Protein AF-A0A2V6A406-F1 (afdb_monomer_lite)

Structure (mmCIF, N/CA/C/O backbone):
data_AF-A0A2V6A406-F1
#
_entry.id   AF-A0A2V6A406-F1
#
loop_
_atom_site.group_PDB
_atom_site.id
_atom_site.type_symbol
_atom_site.label_atom_id
_atom_site.label_alt_id
_atom_site.label_comp_id
_atom_site.label_asym_id
_atom_site.label_entity_id
_atom_site.label_seq_id
_atom_site.pdbx_PDB_ins_code
_atom_site.Cartn_x
_atom_site.Cartn_y
_atom_site.Cartn_z
_atom_site.occupancy
_atom_site.B_iso_or_equiv
_atom_site.auth_seq_id
_atom_site.auth_comp_id
_atom_site.auth_asym_id
_atom_site.auth_atom_id
_atom_site.pdbx_PDB_model_num
ATOM 1 N N . MET A 1 1 ? 4.360 -9.383 -31.206 1.00 57.75 1 MET A N 1
ATOM 2 C CA . MET A 1 1 ? 4.767 -8.097 -30.592 1.00 57.75 1 MET A CA 1
ATOM 3 C C . MET A 1 1 ? 3.628 -7.079 -30.417 1.00 57.75 1 MET A C 1
ATOM 5 O O . MET A 1 1 ? 3.778 -6.204 -29.584 1.00 57.75 1 MET A O 1
ATOM 9 N N . ILE A 1 2 ? 2.478 -7.191 -31.100 1.00 60.59 2 ILE A N 1
ATOM 10 C CA . ILE A 1 2 ? 1.409 -6.161 -31.062 1.00 60.59 2 ILE A CA 1
ATOM 11 C C . ILE A 1 2 ? 0.614 -6.131 -29.734 1.00 60.59 2 ILE A C 1
ATOM 13 O O . ILE A 1 2 ? 0.208 -5.066 -29.280 1.00 60.59 2 ILE A O 1
ATOM 17 N N . VAL A 1 3 ? 0.444 -7.276 -29.062 1.00 63.69 3 VAL A N 1
ATOM 18 C CA . VAL A 1 3 ? -0.360 -7.386 -27.824 1.00 63.69 3 VAL A CA 1
ATOM 19 C C . VAL A 1 3 ? 0.256 -6.605 -26.651 1.00 63.69 3 VAL A C 1
ATOM 21 O O . VAL A 1 3 ? -0.459 -5.922 -25.923 1.00 63.69 3 VAL A O 1
ATOM 24 N N . GLY A 1 4 ? 1.587 -6.635 -26.507 1.00 61.88 4 GLY A N 1
ATOM 25 C CA . GLY A 1 4 ? 2.296 -5.937 -25.427 1.00 61.88 4 GLY A CA 1
ATOM 26 C C . GLY A 1 4 ? 2.210 -4.413 -25.530 1.00 61.88 4 GLY A C 1
ATOM 27 O O . GLY A 1 4 ? 1.999 -3.748 -24.523 1.00 61.88 4 GLY A O 1
ATOM 28 N N . SER A 1 5 ? 2.292 -3.853 -26.740 1.00 65.25 5 SER A N 1
ATOM 29 C CA . SER A 1 5 ? 2.190 -2.403 -26.956 1.00 65.25 5 SER A CA 1
ATOM 30 C C . SER A 1 5 ? 0.784 -1.861 -26.683 1.00 65.25 5 SER A C 1
ATOM 32 O O . SER A 1 5 ? 0.652 -0.762 -26.153 1.00 65.25 5 SER A O 1
ATOM 34 N N . ILE A 1 6 ? -0.262 -2.637 -26.991 1.00 69.69 6 ILE A N 1
ATOM 35 C CA . ILE A 1 6 ? -1.656 -2.248 -26.724 1.00 69.69 6 ILE A CA 1
ATOM 36 C C . ILE A 1 6 ? -1.952 -2.293 -25.217 1.00 69.69 6 ILE A C 1
ATOM 38 O O . ILE A 1 6 ? -2.501 -1.335 -24.678 1.00 69.69 6 ILE A O 1
ATOM 42 N N . LEU A 1 7 ? -1.537 -3.358 -24.520 1.00 71.00 7 LEU A N 1
ATOM 43 C CA . LEU A 1 7 ? -1.662 -3.463 -23.058 1.00 71.00 7 LEU A CA 1
ATOM 44 C C . LEU A 1 7 ? -0.854 -2.385 -22.328 1.00 71.00 7 LEU A C 1
ATOM 46 O O . LEU A 1 7 ? -1.346 -1.791 -21.371 1.00 71.00 7 LEU A O 1
ATOM 50 N N . PHE A 1 8 ? 0.360 -2.093 -22.798 1.00 73.31 8 PHE A N 1
ATOM 51 C CA . PHE A 1 8 ? 1.195 -1.040 -22.225 1.00 73.31 8 PHE A CA 1
ATOM 52 C C . PHE A 1 8 ? 0.578 0.352 -22.423 1.00 73.31 8 PHE A C 1
ATOM 54 O O . PHE A 1 8 ? 0.517 1.134 -21.476 1.00 73.31 8 PHE A O 1
ATOM 61 N N . GLY A 1 9 ? 0.052 0.644 -23.619 1.00 77.75 9 GLY A N 1
ATOM 62 C CA . GLY A 1 9 ? -0.680 1.885 -23.884 1.00 77.75 9 GLY A CA 1
ATOM 63 C C . GLY A 1 9 ? -1.936 2.024 -23.018 1.00 77.75 9 GLY A C 1
ATOM 64 O O . GLY A 1 9 ? -2.181 3.091 -22.459 1.00 77.75 9 GLY A O 1
ATOM 65 N N . TYR A 1 10 ? -2.688 0.935 -22.832 1.00 80.19 10 TYR A N 1
ATOM 66 C CA . TYR A 1 10 ? -3.859 0.908 -21.952 1.00 80.19 10 TYR A CA 1
ATOM 67 C C . TYR A 1 10 ? -3.490 1.201 -20.493 1.00 80.19 10 TYR A C 1
ATOM 69 O O . TYR A 1 10 ? -4.096 2.064 -19.862 1.00 80.19 10 TYR A O 1
ATOM 77 N N . ALA A 1 11 ? -2.449 0.549 -19.972 1.00 81.56 11 ALA A N 1
ATOM 78 C CA . ALA A 1 11 ? -1.977 0.768 -18.608 1.00 81.56 11 ALA A CA 1
ATOM 79 C C . ALA A 1 11 ? -1.472 2.207 -18.386 1.00 81.56 11 ALA A C 1
ATOM 81 O O . ALA A 1 11 ? -1.720 2.793 -17.331 1.00 81.56 11 ALA A O 1
ATOM 82 N N . GLN A 1 12 ? -0.797 2.803 -19.379 1.00 84.44 12 GLN A N 1
ATOM 83 C CA . GLN A 1 12 ? -0.415 4.217 -19.317 1.00 84.44 12 GLN A CA 1
ATOM 84 C C . GLN A 1 12 ? -1.637 5.137 -19.308 1.00 84.44 12 GLN A C 1
ATOM 86 O O . GLN A 1 12 ? -1.662 6.090 -18.530 1.00 84.44 12 GLN A O 1
ATOM 91 N N . GLY A 1 13 ? -2.659 4.830 -20.111 1.00 85.81 13 GLY A N 1
ATOM 92 C CA . GLY A 1 13 ? -3.937 5.541 -20.091 1.00 85.81 13 GLY A CA 1
ATOM 93 C C . GLY A 1 13 ? -4.5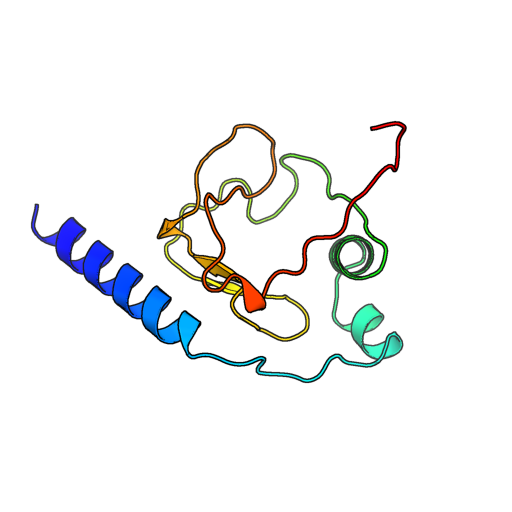98 5.500 -18.711 1.00 85.81 13 GLY A C 1
ATOM 94 O O . GLY A 1 13 ? -4.940 6.548 -18.170 1.00 85.81 13 GLY A O 1
ATOM 95 N N . GLN A 1 14 ? -4.677 4.317 -18.089 1.00 85.50 14 GLN A N 1
ATOM 96 C CA . GLN A 1 14 ? -5.226 4.165 -16.735 1.00 85.50 14 GLN A CA 1
ATOM 97 C C . GLN A 1 14 ? -4.444 4.967 -15.691 1.00 85.50 14 GLN A C 1
ATOM 99 O O . GLN A 1 14 ? -5.038 5.581 -14.808 1.00 85.50 14 GLN A O 1
ATOM 104 N N . LYS A 1 15 ? -3.109 4.997 -15.791 1.00 86.44 15 LYS A N 1
ATOM 105 C CA . LYS A 1 15 ? -2.273 5.797 -14.890 1.00 86.44 15 LYS A CA 1
ATOM 106 C C . LYS A 1 15 ? -2.538 7.300 -15.045 1.00 86.44 15 LYS A C 1
ATOM 108 O O . LYS A 1 15 ? -2.656 7.990 -14.038 1.00 86.44 15 LYS A O 1
ATOM 113 N N . GLN A 1 16 ? -2.656 7.799 -16.277 1.00 87.94 16 GLN A N 1
ATOM 114 C CA . GLN A 1 16 ? -2.961 9.213 -16.544 1.00 87.94 16 GLN A CA 1
ATOM 115 C C . GLN A 1 16 ? -4.363 9.610 -16.068 1.00 87.94 16 GLN A C 1
ATOM 117 O O . GLN A 1 16 ? -4.578 10.735 -15.620 1.00 87.94 16 GLN A O 1
ATOM 122 N N . GLU A 1 17 ? -5.331 8.702 -16.174 1.00 88.50 17 GLU A N 1
ATOM 123 C CA . GLU A 1 17 ? -6.682 8.923 -15.661 1.00 88.50 17 GLU A CA 1
ATOM 124 C C . GLU A 1 17 ? -6.693 8.957 -14.127 1.00 88.50 17 GLU A C 1
ATOM 126 O O . GLU A 1 17 ? -7.260 9.875 -13.534 1.00 88.50 17 GLU A O 1
ATOM 131 N N . ALA A 1 18 ? -5.972 8.032 -13.488 1.00 87.69 18 ALA A N 1
ATOM 132 C CA . ALA A 1 18 ? -5.800 7.995 -12.039 1.00 87.69 18 ALA A CA 1
ATOM 133 C C . ALA A 1 18 ? -5.107 9.253 -11.485 1.00 87.69 18 ALA A C 1
ATOM 135 O O . ALA A 1 18 ? -5.425 9.691 -10.384 1.00 87.69 18 ALA A O 1
ATOM 136 N N . GLU A 1 19 ? -4.210 9.880 -12.250 1.00 87.94 19 GLU A N 1
ATOM 137 C CA . GLU A 1 19 ? -3.537 11.129 -11.860 1.00 87.94 19 GLU A CA 1
ATOM 138 C C . GLU A 1 19 ? -4.502 12.324 -11.731 1.00 87.94 19 GLU A C 1
ATOM 140 O O . GLU A 1 19 ? -4.251 13.260 -10.967 1.00 87.94 19 GLU A O 1
ATOM 145 N N . LYS A 1 20 ? -5.631 12.283 -12.450 1.00 86.44 20 LYS A N 1
ATOM 146 C CA . LYS A 1 20 ? -6.694 13.301 -12.391 1.00 86.44 20 LYS A CA 1
ATOM 147 C C . LYS A 1 20 ? -7.753 12.997 -11.334 1.00 86.44 20 LYS A C 1
ATOM 149 O O . LYS A 1 20 ? -8.649 13.813 -11.119 1.00 86.44 20 LYS A O 1
ATOM 154 N N . MET A 1 21 ? -7.688 11.824 -10.713 1.00 84.31 21 MET A N 1
ATOM 155 C CA . MET A 1 21 ? -8.682 11.376 -9.753 1.00 84.31 21 MET A CA 1
ATOM 156 C C . MET A 1 21 ? -8.411 11.995 -8.381 1.00 84.31 21 MET A C 1
ATOM 158 O O . MET A 1 21 ? -7.272 12.073 -7.926 1.00 84.31 21 MET A O 1
ATOM 162 N N . ASN A 1 22 ? -9.481 12.421 -7.720 1.00 80.38 22 ASN A N 1
ATOM 163 C CA . ASN A 1 22 ? -9.450 12.908 -6.345 1.00 80.38 22 ASN A CA 1
ATOM 164 C C . ASN A 1 22 ? -9.953 11.810 -5.392 1.00 80.38 22 ASN A C 1
ATOM 166 O O . ASN A 1 22 ? -10.613 10.871 -5.855 1.00 80.38 22 ASN A O 1
ATOM 170 N N . PRO A 1 23 ? -9.701 11.934 -4.074 1.00 81.06 23 PRO A N 1
ATOM 171 C CA . PRO A 1 23 ? -10.310 11.072 -3.068 1.00 81.06 23 PRO A CA 1
ATOM 172 C C . PRO A 1 23 ? -11.813 10.925 -3.307 1.00 81.06 23 PRO A C 1
ATOM 174 O O . PRO A 1 23 ? -12.545 11.911 -3.404 1.00 81.06 23 PRO A O 1
ATOM 177 N N . THR A 1 24 ? -12.276 9.683 -3.421 1.00 81.00 24 THR A N 1
ATOM 178 C CA . THR A 1 24 ? -13.689 9.400 -3.722 1.00 81.00 24 THR A CA 1
ATOM 179 C C . THR A 1 24 ? -14.573 9.443 -2.484 1.00 81.00 24 THR A C 1
ATOM 1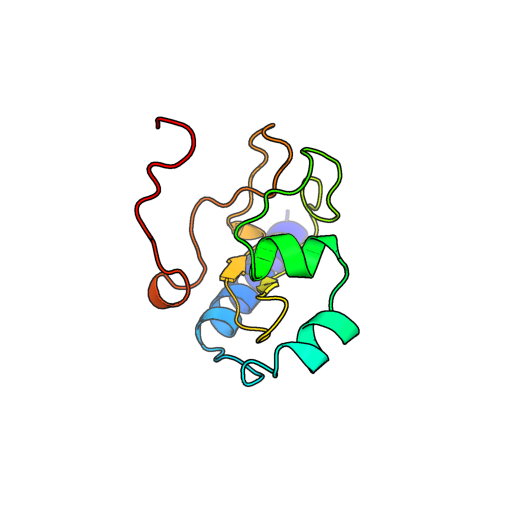81 O O . THR A 1 24 ? -15.795 9.531 -2.601 1.00 81.00 24 THR A O 1
ATOM 184 N N . LYS A 1 25 ? -13.963 9.355 -1.296 1.00 85.44 25 LYS A N 1
ATOM 185 C CA . LYS A 1 25 ? -14.654 9.257 -0.011 1.00 85.44 25 LYS A CA 1
ATOM 186 C C . LYS A 1 25 ? -13.961 10.125 1.044 1.00 85.44 25 LYS A C 1
ATOM 188 O O . LYS A 1 25 ? -12.728 10.162 1.071 1.00 85.44 25 LYS A O 1
ATOM 193 N N . PRO A 1 26 ? -14.726 10.796 1.926 1.00 89.62 26 PRO A N 1
ATOM 194 C CA . PRO A 1 26 ? -14.158 11.404 3.122 1.00 89.62 26 PRO A CA 1
ATOM 195 C C . PRO A 1 26 ? -13.622 10.318 4.062 1.00 89.62 26 PRO A C 1
ATOM 197 O O . PRO A 1 26 ? -14.093 9.181 4.032 1.00 89.62 26 PRO A O 1
ATOM 200 N N . VAL A 1 27 ? -12.660 10.678 4.914 1.00 90.19 27 VAL A N 1
ATOM 201 C CA . VAL A 1 27 ? -12.158 9.777 5.961 1.00 90.19 27 VAL A CA 1
ATOM 202 C C . VAL A 1 27 ? -13.295 9.501 6.960 1.00 90.19 27 VAL A C 1
ATOM 204 O O . VAL A 1 27 ? -13.791 10.458 7.562 1.00 90.19 27 VAL A O 1
ATOM 207 N N . PRO A 1 28 ? -13.732 8.237 7.132 1.00 92.06 28 PRO A N 1
ATOM 208 C CA . PRO A 1 28 ? -14.786 7.873 8.077 1.00 92.06 28 PRO A CA 1
ATOM 209 C C . PRO A 1 28 ? -14.361 8.049 9.540 1.00 92.06 28 PRO A C 1
ATOM 211 O O . PRO A 1 28 ? -13.187 8.263 9.850 1.00 92.06 28 PRO A O 1
ATOM 214 N N . SER A 1 29 ? -15.318 7.909 10.455 1.00 94.38 29 SER A N 1
ATOM 215 C CA . SER A 1 29 ? -15.040 7.870 11.894 1.00 94.38 29 SER A CA 1
ATOM 216 C C . SER A 1 29 ? -14.252 6.615 12.297 1.00 94.38 29 SER A C 1
ATOM 218 O O . SER A 1 29 ? -14.292 5.590 11.616 1.00 94.38 29 SER A O 1
ATOM 220 N N . GLU A 1 30 ? -13.577 6.645 13.452 1.00 93.00 30 GLU A N 1
ATOM 221 C CA . GLU A 1 30 ? -12.808 5.476 13.916 1.00 93.00 30 GLU A CA 1
ATOM 222 C C . GLU A 1 30 ? -13.676 4.238 14.153 1.00 93.00 30 GLU A C 1
ATOM 224 O O . GLU A 1 30 ? -13.237 3.118 13.898 1.00 93.00 30 GLU A O 1
ATOM 229 N N . ALA A 1 31 ? -14.921 4.427 14.596 1.00 93.88 31 ALA A N 1
ATOM 230 C CA . ALA A 1 31 ? -15.862 3.326 14.776 1.00 93.88 31 ALA A CA 1
ATOM 231 C C . ALA A 1 31 ? -16.190 2.643 13.437 1.00 93.88 31 ALA A C 1
ATOM 233 O O . ALA A 1 31 ? -16.226 1.417 13.363 1.00 93.88 31 ALA A O 1
ATOM 234 N N . GLU A 1 32 ? -16.372 3.422 12.369 1.00 93.19 32 GLU A N 1
ATOM 235 C CA . GLU A 1 32 ? -16.612 2.892 11.024 1.00 93.19 32 GLU A CA 1
ATOM 236 C C . GLU A 1 32 ? -15.358 2.224 10.453 1.00 93.19 32 GLU A C 1
ATOM 238 O O . GLU A 1 32 ? -15.452 1.171 9.827 1.00 93.19 32 GLU A O 1
ATOM 243 N N . LEU A 1 33 ? -14.173 2.790 10.693 1.00 94.31 33 LEU A N 1
ATOM 244 C CA . LEU A 1 33 ? -12.909 2.194 10.255 1.00 94.31 33 LEU A CA 1
ATOM 245 C C . LEU A 1 33 ? -12.661 0.834 10.915 1.00 94.31 33 LEU A C 1
ATOM 247 O O . LEU A 1 33 ? -12.273 -0.106 10.228 1.00 94.31 33 LEU A O 1
ATOM 251 N N . GLN A 1 34 ? -12.936 0.694 12.214 1.00 92.62 34 GLN A N 1
ATOM 252 C CA . GLN A 1 34 ? -12.807 -0.585 12.923 1.00 92.62 34 GLN A CA 1
ATOM 253 C C . GLN A 1 34 ? -13.807 -1.648 12.449 1.00 92.62 34 GLN A C 1
ATOM 255 O O . GLN A 1 34 ? -13.536 -2.839 12.590 1.00 92.62 34 GLN A O 1
ATOM 260 N N . GLN A 1 35 ? -14.956 -1.234 11.908 1.00 93.44 35 GLN A N 1
ATOM 261 C CA . GLN A 1 35 ? -15.958 -2.145 11.350 1.00 93.44 35 GLN A CA 1
ATOM 262 C C . GLN A 1 35 ? -15.648 -2.544 9.902 1.00 93.44 35 GLN A C 1
ATOM 264 O O . GLN A 1 35 ? -15.883 -3.690 9.524 1.00 93.44 35 GLN A O 1
ATOM 269 N N . ASN A 1 36 ? -15.132 -1.611 9.097 1.00 91.75 36 ASN A N 1
ATOM 270 C CA . ASN A 1 36 ? -14.920 -1.807 7.661 1.00 91.75 36 ASN A CA 1
ATOM 271 C C . ASN A 1 36 ? -13.552 -2.410 7.317 1.00 91.75 36 ASN A C 1
ATOM 273 O O . ASN A 1 36 ? -13.419 -3.058 6.279 1.00 91.75 36 ASN A O 1
ATOM 277 N N . LEU A 1 37 ? -12.532 -2.179 8.147 1.00 93.75 37 LEU A N 1
ATOM 278 C CA . LEU A 1 37 ? -11.177 -2.672 7.918 1.00 93.75 37 LEU A CA 1
ATOM 279 C C . LEU A 1 37 ? -10.920 -3.963 8.689 1.00 93.75 37 LEU A C 1
ATOM 281 O O . LEU A 1 37 ? -11.410 -4.167 9.802 1.00 93.75 37 LEU A O 1
ATOM 285 N N . THR A 1 38 ? -10.071 -4.826 8.131 1.00 93.69 38 THR A N 1
ATOM 286 C CA . THR A 1 38 ? -9.505 -5.921 8.921 1.00 93.69 38 THR A CA 1
ATOM 287 C C . THR A 1 38 ? -8.610 -5.361 10.028 1.00 93.69 38 THR A C 1
ATOM 289 O O . THR A 1 38 ? -8.117 -4.233 9.953 1.00 93.69 38 THR A O 1
ATOM 292 N N . LYS A 1 39 ? -8.352 -6.168 11.065 1.00 92.88 39 LYS A N 1
ATOM 293 C CA . LYS A 1 39 ? -7.475 -5.767 12.178 1.00 92.88 39 LYS A CA 1
ATOM 294 C C . LYS A 1 39 ? -6.099 -5.301 11.693 1.00 92.88 39 LYS A C 1
ATOM 296 O O . LYS A 1 39 ? -5.603 -4.291 12.184 1.00 92.88 39 LYS A O 1
ATOM 301 N N . ASP A 1 40 ? -5.521 -6.002 10.719 1.00 91.38 40 ASP A N 1
ATOM 302 C CA . ASP A 1 40 ? -4.210 -5.656 10.165 1.00 91.38 40 ASP A CA 1
ATOM 303 C C . ASP A 1 40 ? -4.271 -4.371 9.341 1.00 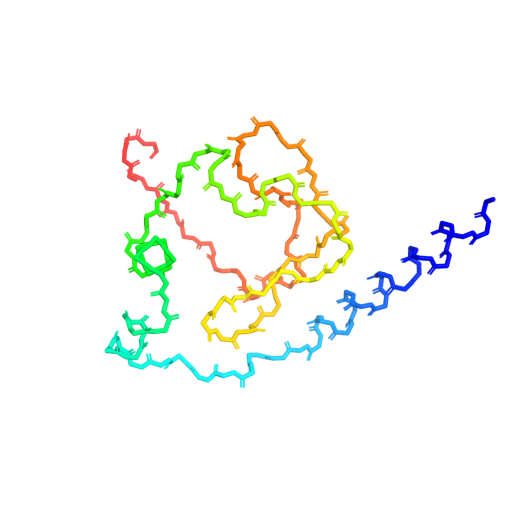91.38 40 ASP A C 1
ATOM 305 O O . ASP A 1 40 ? -3.469 -3.471 9.570 1.00 91.38 40 ASP A O 1
ATOM 309 N N . GLN A 1 41 ? -5.280 -4.213 8.479 1.00 93.12 41 GLN A N 1
ATOM 310 C CA . GLN A 1 41 ? -5.477 -2.983 7.703 1.00 93.12 41 GLN A CA 1
ATOM 311 C C . GLN A 1 41 ? -5.646 -1.761 8.610 1.00 93.12 41 GLN A C 1
ATOM 313 O O . GLN A 1 41 ? -5.029 -0.724 8.369 1.00 93.12 41 GLN A O 1
ATOM 318 N N . TYR A 1 42 ? -6.443 -1.879 9.676 1.00 94.25 42 TYR A N 1
ATOM 319 C CA . TYR A 1 42 ? -6.612 -0.810 10.658 1.00 94.25 42 TYR A CA 1
ATOM 320 C C . TYR A 1 42 ? -5.296 -0.503 11.382 1.00 94.25 42 TYR A C 1
ATOM 322 O O . TYR A 1 42 ? -4.903 0.656 11.501 1.00 94.25 42 TYR A O 1
ATOM 330 N N . LYS A 1 43 ? -4.571 -1.532 11.835 1.00 94.06 43 LYS A N 1
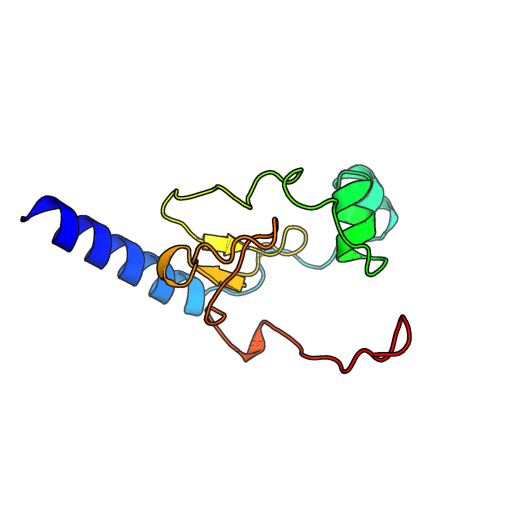ATOM 331 C CA . LYS A 1 43 ? -3.280 -1.365 12.514 1.00 94.06 43 LYS A CA 1
ATOM 332 C C . LYS A 1 43 ? -2.250 -0.676 11.611 1.00 94.06 43 LYS A C 1
ATOM 334 O O . LYS A 1 43 ? -1.563 0.239 12.055 1.00 94.06 43 LYS A O 1
ATOM 339 N N . VAL A 1 44 ? -2.165 -1.068 10.345 1.00 93.50 44 VAL A N 1
ATOM 340 C CA . VAL A 1 44 ? -1.233 -0.484 9.370 1.00 93.50 44 VAL A CA 1
ATOM 341 C C . VAL A 1 44 ? -1.586 0.971 9.072 1.00 93.50 44 VAL A C 1
ATOM 343 O O . VAL A 1 44 ? -0.739 1.850 9.196 1.00 93.50 44 VAL A O 1
ATOM 346 N N . THR A 1 45 ? -2.852 1.247 8.753 1.00 92.69 45 THR A N 1
ATOM 347 C CA . THR A 1 45 ? -3.296 2.580 8.305 1.00 92.69 45 THR A CA 1
ATOM 348 C C . THR A 1 45 ? -3.477 3.594 9.435 1.00 92.69 45 THR A C 1
ATOM 350 O O . THR A 1 45 ? -3.293 4.789 9.212 1.00 92.69 45 THR A O 1
ATOM 353 N N . ARG A 1 46 ? -3.844 3.159 10.649 1.00 93.56 46 ARG A N 1
ATOM 354 C CA . ARG A 1 46 ? -4.147 4.058 11.782 1.00 93.56 46 ARG A CA 1
ATOM 355 C C . ARG A 1 46 ? -3.104 4.037 12.892 1.00 93.56 46 ARG A C 1
ATOM 357 O O . ARG A 1 46 ? -3.016 5.004 13.640 1.00 93.56 46 ARG A O 1
ATOM 364 N N . GLN A 1 47 ? -2.327 2.961 13.025 1.00 93.19 47 GLN A N 1
ATOM 365 C CA . GLN A 1 47 ? -1.400 2.769 14.151 1.00 93.19 47 GLN A CA 1
ATOM 366 C C . GLN A 1 47 ? 0.068 2.658 13.720 1.00 93.19 47 GLN A C 1
ATOM 368 O O . GLN A 1 47 ? 0.895 2.218 14.516 1.00 93.19 47 GLN A O 1
ATOM 373 N N . CYS A 1 48 ? 0.393 3.037 12.478 1.00 90.12 48 CYS A N 1
ATOM 374 C CA . CYS A 1 48 ? 1.732 2.887 11.896 1.00 90.12 48 CYS A CA 1
ATOM 375 C C . CYS A 1 48 ? 2.278 1.454 12.032 1.00 90.12 48 CYS A C 1
ATOM 377 O O . CYS A 1 48 ? 3.468 1.247 12.258 1.00 90.12 48 CYS A O 1
ATOM 379 N N . GLY A 1 49 ? 1.395 0.455 11.965 1.00 90.00 49 GLY A N 1
ATOM 380 C CA . GLY A 1 49 ? 1.792 -0.944 12.005 1.00 90.00 49 GLY A CA 1
ATOM 381 C C . GLY A 1 49 ? 2.460 -1.392 10.710 1.00 90.00 49 GLY A C 1
ATOM 382 O O . GLY A 1 49 ? 2.168 -0.879 9.634 1.00 90.00 49 GLY A O 1
ATOM 383 N N . THR A 1 50 ? 3.290 -2.425 10.817 1.00 91.12 50 THR A N 1
ATOM 384 C CA . THR A 1 50 ? 3.918 -3.086 9.668 1.00 91.12 50 THR A CA 1
ATOM 385 C C . THR A 1 50 ? 3.366 -4.503 9.544 1.00 91.12 50 THR A C 1
ATOM 387 O O . THR A 1 50 ? 3.385 -5.261 10.517 1.00 91.12 50 THR A O 1
ATOM 390 N N . GLU A 1 51 ? 2.852 -4.861 8.365 1.00 90.50 51 GLU A N 1
ATOM 391 C CA . GLU A 1 51 ? 2.397 -6.229 8.068 1.00 90.50 51 GLU A CA 1
ATOM 392 C C . GLU A 1 51 ? 3.576 -7.204 8.047 1.00 90.50 51 GLU A C 1
ATOM 394 O O . GLU A 1 51 ? 4.707 -6.810 7.776 1.00 90.50 51 GLU A O 1
ATOM 399 N N . THR A 1 52 ? 3.325 -8.490 8.281 1.00 91.19 52 THR A N 1
ATOM 400 C CA . THR A 1 52 ? 4.364 -9.518 8.157 1.00 91.19 52 THR A CA 1
ATOM 401 C C . THR A 1 52 ? 4.828 -9.639 6.693 1.00 91.19 52 THR A C 1
ATOM 403 O O . THR A 1 52 ? 3.985 -9.726 5.791 1.00 91.19 52 THR A O 1
ATOM 406 N N . PRO A 1 53 ? 6.149 -9.679 6.423 1.00 91.75 53 PRO A N 1
ATOM 407 C CA . PRO A 1 53 ? 6.661 -9.820 5.060 1.00 91.75 53 PRO A CA 1
ATOM 408 C C . PRO A 1 53 ? 6.157 -11.115 4.419 1.00 91.75 53 PRO A C 1
ATOM 410 O O . PRO A 1 53 ? 6.032 -12.133 5.100 1.00 91.75 53 PRO A O 1
ATOM 413 N N . PHE A 1 54 ? 5.870 -11.086 3.114 1.00 90.94 54 PHE A N 1
ATOM 414 C CA . PHE A 1 54 ? 5.358 -12.220 2.318 1.00 90.94 54 PHE A CA 1
ATOM 415 C C . PHE A 1 54 ? 3.974 -12.755 2.732 1.00 90.94 54 PHE A C 1
ATOM 417 O O . PHE A 1 54 ? 3.488 -13.726 2.158 1.00 90.94 54 PHE A O 1
ATOM 424 N N . HIS A 1 55 ? 3.305 -12.111 3.693 1.00 90.19 55 HIS A N 1
ATOM 425 C CA . HIS A 1 55 ? 1.992 -12.517 4.207 1.00 90.19 55 HIS A CA 1
ATOM 426 C C . HIS A 1 55 ? 0.922 -11.447 3.954 1.00 90.19 55 HIS A C 1
ATOM 428 O O . HIS A 1 55 ? -0.017 -11.293 4.729 1.00 90.19 55 HIS A O 1
ATOM 434 N N . ASN A 1 56 ? 1.060 -10.702 2.858 1.00 87.44 56 ASN A N 1
ATOM 435 C CA . ASN A 1 56 ? 0.071 -9.725 2.406 1.00 87.44 56 ASN A CA 1
ATOM 436 C C . ASN A 1 56 ? -0.484 -10.096 1.022 1.00 87.44 56 ASN A C 1
ATOM 438 O O . ASN A 1 56 ? 0.065 -10.935 0.313 1.00 87.44 56 ASN A O 1
ATOM 442 N N . ALA A 1 57 ? -1.599 -9.492 0.621 1.00 86.50 57 ALA A N 1
ATOM 443 C CA . ALA A 1 57 ? -2.267 -9.858 -0.631 1.00 86.50 57 ALA A CA 1
ATOM 444 C C . ALA A 1 57 ? -1.536 -9.363 -1.894 1.00 86.50 57 ALA A C 1
ATOM 446 O O . ALA A 1 57 ? -1.858 -9.797 -3.001 1.00 86.50 57 ALA A O 1
ATOM 447 N N . TYR A 1 58 ? -0.592 -8.426 -1.752 1.00 89.31 58 TYR A N 1
ATOM 448 C CA . TYR A 1 58 ? -0.122 -7.606 -2.868 1.00 89.31 58 TYR A CA 1
ATOM 449 C C . TYR A 1 58 ? 1.383 -7.664 -3.139 1.00 89.31 58 TYR A C 1
ATOM 451 O O . TYR A 1 58 ? 1.816 -7.099 -4.149 1.00 89.31 58 TYR A O 1
ATOM 459 N N . TRP A 1 59 ? 2.175 -8.347 -2.307 1.00 87.88 5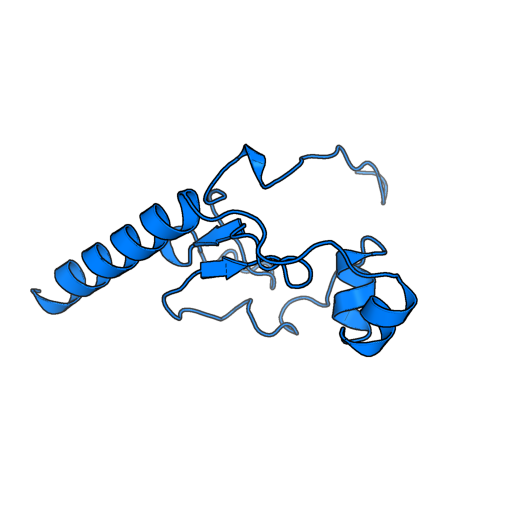9 TRP A N 1
ATOM 460 C CA . TRP A 1 59 ? 3.624 -8.455 -2.498 1.00 87.88 59 TRP A CA 1
ATOM 461 C C . TRP A 1 59 ? 3.951 -9.110 -3.848 1.00 87.88 59 TRP A C 1
ATOM 463 O O . TRP A 1 59 ? 4.632 -8.491 -4.667 1.00 87.88 59 TRP A O 1
ATOM 473 N N . ASP A 1 60 ? 3.339 -10.261 -4.152 1.00 89.69 60 ASP A N 1
ATOM 474 C CA . ASP A 1 60 ? 3.512 -10.995 -5.420 1.00 89.69 60 ASP A CA 1
ATOM 475 C C . ASP A 1 60 ? 2.424 -10.687 -6.466 1.00 89.69 60 ASP A C 1
ATOM 477 O O . ASP A 1 60 ? 2.141 -11.466 -7.376 1.00 89.69 60 ASP A O 1
ATOM 481 N N . ASN A 1 61 ? 1.738 -9.547 -6.344 1.00 90.62 61 ASN A N 1
ATOM 482 C CA . ASN A 1 61 ? 0.746 -9.174 -7.347 1.00 90.62 61 ASN A CA 1
ATOM 483 C C . ASN A 1 61 ? 1.427 -8.567 -8.584 1.00 90.62 61 ASN A C 1
ATOM 485 O O . ASN A 1 61 ? 2.076 -7.525 -8.484 1.00 90.62 61 ASN A O 1
ATOM 489 N N . HIS A 1 62 ? 1.214 -9.184 -9.749 1.00 89.62 62 HIS A N 1
ATOM 490 C CA . HIS A 1 62 ? 1.701 -8.714 -11.060 1.00 89.62 62 HIS A CA 1
ATOM 491 C C . HIS A 1 62 ? 0.572 -8.254 -11.992 1.00 89.62 62 HIS A C 1
ATOM 493 O O . HIS A 1 62 ? 0.798 -7.970 -13.168 1.00 89.62 62 HIS A O 1
ATOM 499 N N . LYS A 1 63 ? -0.668 -8.196 -11.493 1.00 91.69 63 LYS A N 1
ATOM 500 C CA . LYS A 1 63 ? -1.814 -7.741 -12.286 1.00 91.69 63 LYS A CA 1
ATOM 501 C C . LYS A 1 63 ? -1.686 -6.253 -12.604 1.00 91.69 63 LYS A C 1
ATOM 503 O O . LYS A 1 63 ? -1.363 -5.450 -11.729 1.00 91.69 63 LYS A O 1
ATOM 508 N N . THR A 1 64 ? -1.998 -5.889 -13.845 1.00 92.06 64 THR A N 1
ATOM 509 C CA . THR A 1 64 ? -2.077 -4.489 -14.270 1.00 92.06 64 THR A CA 1
ATOM 510 C C . THR A 1 64 ? -3.214 -3.772 -13.542 1.00 92.06 64 THR A C 1
ATOM 512 O O . THR A 1 64 ? -4.337 -4.274 -13.515 1.00 92.06 64 THR A O 1
ATOM 515 N N . GLY A 1 65 ? -2.933 -2.604 -12.963 1.00 93.12 65 GLY A N 1
ATOM 516 C CA . GLY A 1 65 ? -3.936 -1.802 -12.272 1.00 93.12 65 GLY A CA 1
ATOM 517 C C . GLY A 1 65 ? -3.365 -0.657 -11.437 1.00 93.12 65 GLY A C 1
ATOM 518 O O . GLY A 1 65 ? -2.188 -0.296 -11.536 1.00 93.12 65 GLY A O 1
ATOM 519 N N . ILE A 1 66 ? -4.238 -0.088 -10.606 1.00 94.69 66 ILE A N 1
ATOM 520 C CA . ILE A 1 66 ? -3.959 1.045 -9.723 1.00 94.69 66 ILE A CA 1
ATOM 521 C C . ILE A 1 66 ? -4.121 0.601 -8.270 1.00 94.69 66 ILE A C 1
ATOM 523 O O . ILE A 1 66 ? -5.105 -0.044 -7.911 1.00 94.69 66 ILE A O 1
ATOM 527 N N . TYR A 1 67 ? -3.148 0.966 -7.444 1.00 94.19 67 TYR A N 1
ATOM 528 C CA . TYR A 1 67 ? -3.168 0.796 -6.000 1.00 94.19 67 TYR A CA 1
ATOM 529 C C . TYR A 1 67 ? -3.717 2.072 -5.375 1.00 94.19 67 TYR A C 1
ATOM 531 O O . TYR A 1 67 ? -3.162 3.158 -5.569 1.00 94.19 67 TYR A O 1
ATOM 539 N N . VAL A 1 68 ? -4.817 1.925 -4.647 1.00 94.06 68 VAL A N 1
ATOM 540 C CA . VAL A 1 68 ? -5.551 3.028 -4.027 1.00 94.06 68 VAL A CA 1
ATOM 541 C C . VAL A 1 68 ? -5.460 2.951 -2.509 1.00 94.06 68 VAL A C 1
ATOM 543 O O . VAL A 1 68 ? -5.272 1.872 -1.945 1.00 94.06 68 VAL A O 1
ATOM 546 N N . ASP A 1 69 ? -5.630 4.093 -1.855 1.00 93.62 69 ASP A N 1
ATOM 547 C CA . ASP A 1 69 ? -5.860 4.167 -0.420 1.00 93.62 69 ASP A CA 1
ATOM 548 C C . ASP A 1 69 ? -7.132 3.378 -0.057 1.00 93.62 69 ASP A C 1
ATOM 550 O O . ASP A 1 69 ? -8.197 3.572 -0.648 1.00 93.62 69 ASP A O 1
ATOM 554 N N . ILE A 1 70 ? -7.028 2.463 0.909 1.00 93.19 70 ILE A N 1
ATOM 555 C CA . ILE A 1 70 ? -8.142 1.588 1.302 1.00 93.19 70 ILE A CA 1
ATOM 556 C C . ILE A 1 70 ? -9.292 2.343 1.994 1.00 93.19 70 ILE A C 1
ATOM 558 O O . ILE A 1 70 ? -10.430 1.874 1.985 1.00 93.19 70 ILE A O 1
ATOM 562 N N . ILE A 1 71 ? -9.013 3.509 2.575 1.00 93.06 71 ILE A N 1
ATOM 563 C CA . ILE A 1 71 ? -9.967 4.362 3.284 1.00 93.06 71 ILE A CA 1
ATOM 564 C C . ILE A 1 71 ? -10.664 5.307 2.300 1.00 93.06 71 ILE A C 1
ATOM 566 O O . ILE A 1 71 ? -11.894 5.328 2.221 1.00 93.06 71 ILE A O 1
ATOM 570 N N . THR A 1 72 ? -9.895 6.092 1.545 1.00 91.56 72 THR A N 1
ATOM 571 C CA . THR A 1 72 ? -10.435 7.191 0.718 1.00 91.56 72 THR A CA 1
ATOM 572 C C . THR A 1 72 ? -10.644 6.811 -0.750 1.00 91.56 72 THR A C 1
ATOM 574 O O . THR A 1 72 ? -11.395 7.476 -1.478 1.00 91.56 72 THR A O 1
ATOM 577 N N . GLY A 1 73 ? -9.998 5.735 -1.208 1.00 90.88 73 GLY A N 1
ATOM 578 C CA . GLY A 1 73 ? -9.949 5.342 -2.616 1.00 90.88 73 GLY A CA 1
ATOM 579 C C . GLY A 1 73 ? -9.049 6.232 -3.476 1.00 90.88 73 GLY A C 1
ATOM 580 O O . GLY A 1 73 ? -9.120 6.150 -4.699 1.00 90.88 73 GLY A O 1
ATOM 581 N N . GLU A 1 74 ? -8.238 7.103 -2.872 1.00 93.25 74 GLU A N 1
ATOM 582 C CA . GLU A 1 74 ? -7.303 7.958 -3.603 1.00 93.25 74 GLU A CA 1
ATOM 583 C C . GLU A 1 74 ? -6.222 7.121 -4.311 1.00 93.25 74 GLU A C 1
ATOM 585 O O . GLU A 1 74 ? -5.617 6.253 -3.680 1.00 93.25 74 GLU A O 1
ATOM 590 N N . PRO A 1 75 ? -5.937 7.351 -5.605 1.00 94.69 75 PRO A N 1
ATOM 591 C CA . PRO A 1 75 ? -4.847 6.658 -6.282 1.00 94.69 75 PRO A CA 1
ATOM 592 C C . PRO A 1 75 ? -3.472 7.041 -5.743 1.00 94.69 75 PRO A C 1
ATOM 594 O O . PRO A 1 75 ? -3.097 8.216 -5.729 1.00 94.69 75 PRO A O 1
ATOM 597 N N . LEU A 1 76 ? -2.693 6.025 -5.365 1.00 94.50 76 LEU A N 1
ATOM 598 C CA . LEU A 1 76 ? -1.355 6.196 -4.799 1.00 94.50 76 LEU A CA 1
ATOM 599 C C . LEU A 1 76 ? -0.271 5.702 -5.759 1.00 94.50 76 LEU A C 1
ATOM 601 O O . LEU A 1 76 ? 0.643 6.453 -6.101 1.00 94.50 76 LEU A O 1
ATOM 605 N N . PHE A 1 77 ? -0.387 4.463 -6.246 1.00 96.00 77 PHE A N 1
ATOM 606 C CA . PHE A 1 77 ? 0.651 3.821 -7.061 1.00 96.00 77 PHE A CA 1
ATOM 607 C C . PHE A 1 77 ? 0.073 3.091 -8.274 1.00 96.00 77 PHE A C 1
ATOM 609 O O . PHE A 1 77 ? -1.075 2.653 -8.276 1.00 96.00 77 PHE A O 1
ATOM 616 N N . SER A 1 78 ? 0.883 2.929 -9.320 1.00 95.69 78 SER A N 1
ATOM 617 C CA . SER A 1 78 ? 0.532 2.134 -10.499 1.00 95.69 78 SER A CA 1
ATOM 618 C C . SER A 1 78 ? 1.337 0.841 -10.524 1.00 95.69 78 SER A C 1
ATOM 620 O O . SER A 1 78 ? 2.521 0.830 -10.188 1.00 95.69 78 SER A O 1
ATOM 622 N N . SER A 1 79 ? 0.725 -0.242 -11.007 1.00 94.38 79 SER A N 1
ATOM 623 C CA . SER A 1 79 ? 1.439 -1.490 -11.296 1.00 94.38 79 SER A CA 1
ATOM 624 C C . SER A 1 79 ? 2.588 -1.302 -12.296 1.00 94.38 79 SER A C 1
ATOM 626 O O . SER A 1 79 ? 3.500 -2.116 -12.315 1.00 94.38 79 SER A O 1
ATOM 628 N N . LEU A 1 80 ? 2.556 -0.251 -13.129 1.00 93.50 80 LEU A N 1
ATOM 629 C CA . LEU A 1 80 ? 3.638 0.073 -14.068 1.00 93.50 80 LEU A CA 1
ATOM 630 C C . LEU A 1 80 ? 4.931 0.508 -13.374 1.00 93.50 80 LEU A C 1
ATOM 632 O O . LEU A 1 80 ? 6.005 0.357 -13.945 1.00 93.50 80 LEU A O 1
ATOM 636 N N . ASP A 1 81 ? 4.821 1.064 -12.169 1.00 94.56 81 ASP A N 1
ATOM 637 C CA . ASP A 1 81 ? 5.964 1.498 -11.368 1.00 94.56 81 ASP A CA 1
ATOM 638 C C . ASP A 1 81 ? 6.309 0.475 -10.275 1.00 94.56 81 ASP A C 1
ATOM 640 O O . ASP A 1 81 ? 7.245 0.710 -9.505 1.00 94.56 81 ASP A O 1
ATOM 644 N N . LYS A 1 82 ? 5.563 -0.642 -10.201 1.00 93.69 82 LYS A N 1
ATOM 645 C CA . LYS A 1 82 ? 5.816 -1.752 -9.279 1.00 93.69 82 LYS A CA 1
ATOM 646 C C . LYS A 1 82 ? 7.006 -2.573 -9.763 1.00 93.69 82 LYS A C 1
ATOM 648 O O . LYS A 1 82 ? 7.121 -2.874 -10.948 1.00 93.69 82 LYS A O 1
ATOM 653 N N . PHE A 1 83 ? 7.849 -2.991 -8.828 1.00 92.81 83 PHE A N 1
ATOM 654 C CA . PHE A 1 83 ? 8.950 -3.913 -9.084 1.00 92.81 83 PHE A CA 1
ATOM 655 C C . PHE A 1 83 ? 9.068 -4.939 -7.955 1.00 92.81 83 PHE A C 1
ATOM 657 O O . PHE A 1 83 ? 8.508 -4.753 -6.871 1.00 92.81 83 PHE A O 1
ATOM 664 N N . ASP A 1 84 ? 9.775 -6.035 -8.220 1.00 90.75 84 ASP A N 1
ATOM 665 C CA . ASP A 1 84 ? 10.103 -7.023 -7.197 1.00 90.75 84 ASP A CA 1
ATOM 666 C C . ASP A 1 84 ? 11.408 -6.630 -6.499 1.00 90.75 84 ASP A C 1
ATOM 668 O O . ASP A 1 84 ? 12.477 -6.602 -7.109 1.00 90.75 84 ASP A O 1
ATOM 672 N N . SER A 1 85 ? 11.300 -6.269 -5.223 1.00 91.38 85 SER A N 1
ATOM 673 C CA . SER A 1 85 ? 12.433 -5.898 -4.377 1.00 91.38 85 SER A CA 1
ATOM 674 C C . SER A 1 85 ? 12.942 -7.057 -3.519 1.00 91.38 85 SER A C 1
ATOM 676 O O . SER A 1 85 ? 13.957 -6.900 -2.844 1.00 91.38 85 SER A O 1
ATOM 678 N N . GLY A 1 86 ? 12.225 -8.188 -3.472 1.00 90.12 86 GLY A N 1
ATOM 679 C CA . GLY A 1 86 ? 12.513 -9.287 -2.548 1.00 90.12 86 GLY A CA 1
ATOM 680 C C . GLY A 1 86 ? 12.309 -8.948 -1.064 1.00 90.12 86 GLY A C 1
ATOM 681 O O . GLY A 1 86 ? 12.700 -9.732 -0.204 1.00 90.12 86 GLY A O 1
ATOM 682 N N . THR A 1 87 ? 11.707 -7.799 -0.735 1.00 89.44 87 THR A N 1
ATOM 683 C CA . THR A 1 87 ? 11.523 -7.364 0.665 1.00 89.44 87 THR A CA 1
ATOM 684 C C . THR A 1 87 ? 10.350 -8.051 1.363 1.00 89.44 87 THR A C 1
ATOM 686 O O . THR A 1 87 ? 10.317 -8.112 2.587 1.00 89.44 87 THR A O 1
ATOM 689 N N . GLY A 1 88 ? 9.380 -8.559 0.597 1.00 90.00 88 GLY A N 1
ATOM 690 C CA . GLY A 1 88 ? 8.127 -9.109 1.121 1.00 90.00 88 GLY A CA 1
ATOM 691 C C . GLY A 1 88 ? 6.974 -8.104 1.207 1.00 90.00 88 GLY A C 1
ATOM 692 O O . GLY A 1 88 ? 5.881 -8.494 1.623 1.00 90.00 88 GLY A O 1
ATOM 693 N N . TRP A 1 89 ? 7.172 -6.857 0.759 1.00 93.44 89 TRP A N 1
ATOM 694 C CA . TRP A 1 89 ? 6.127 -5.833 0.618 1.00 93.44 89 TRP A CA 1
ATOM 695 C C . TRP A 1 89 ? 6.054 -5.288 -0.816 1.00 93.44 89 TRP A C 1
ATOM 697 O O . TRP A 1 89 ? 7.062 -5.276 -1.533 1.00 93.44 89 TRP A O 1
ATOM 707 N N . PRO A 1 90 ? 4.874 -4.811 -1.261 1.00 93.06 90 PRO A N 1
ATOM 708 C CA . PRO A 1 90 ? 4.745 -4.178 -2.567 1.00 93.06 90 PRO A CA 1
ATOM 709 C C . PRO A 1 90 ? 5.663 -2.953 -2.652 1.00 93.06 90 PRO A C 1
ATOM 711 O O . PRO A 1 90 ? 5.605 -2.054 -1.818 1.00 93.06 90 PRO A O 1
ATOM 714 N N . SER A 1 91 ? 6.527 -2.942 -3.663 1.00 94.00 91 SER A N 1
ATOM 715 C CA . SER A 1 91 ? 7.557 -1.920 -3.842 1.00 94.00 91 SER A CA 1
ATOM 716 C C . SER A 1 91 ? 7.339 -1.170 -5.146 1.00 94.00 91 SER A C 1
ATOM 718 O O . SER A 1 91 ? 7.092 -1.781 -6.187 1.00 94.00 91 SER A O 1
ATOM 720 N N . PHE A 1 92 ? 7.436 0.157 -5.085 1.00 95.44 92 PHE A N 1
ATOM 721 C CA . PHE A 1 92 ? 7.179 1.044 -6.214 1.00 95.44 92 PHE A CA 1
ATOM 722 C C . PHE A 1 92 ? 8.313 2.047 -6.367 1.00 95.44 92 PHE A C 1
ATOM 724 O O . PHE A 1 92 ? 8.877 2.515 -5.382 1.00 95.44 92 PHE A O 1
ATOM 731 N N . THR A 1 93 ? 8.641 2.389 -7.607 1.00 94.44 93 THR A N 1
ATOM 732 C CA . THR A 1 93 ? 9.701 3.365 -7.904 1.00 94.44 93 THR A CA 1
ATOM 733 C C . THR A 1 93 ? 9.247 4.809 -7.703 1.00 94.44 93 THR A C 1
ATOM 735 O O . THR A 1 93 ? 10.071 5.673 -7.413 1.00 94.44 93 THR A O 1
ATOM 738 N N . LYS A 1 94 ? 7.947 5.085 -7.860 1.00 93.88 94 LYS A N 1
ATOM 739 C CA . LYS A 1 94 ? 7.343 6.406 -7.652 1.00 93.88 94 LYS A CA 1
ATOM 740 C C . LYS A 1 94 ? 5.827 6.318 -7.451 1.00 93.88 94 LYS A C 1
ATOM 742 O O . LYS A 1 94 ? 5.206 5.390 -7.980 1.00 93.88 94 LYS A O 1
ATOM 747 N N . PRO A 1 95 ? 5.217 7.286 -6.745 1.00 95.19 95 PRO A N 1
ATOM 748 C CA . PRO A 1 95 ? 3.768 7.437 -6.722 1.00 95.19 95 PRO A CA 1
ATOM 749 C C . PRO A 1 95 ? 3.230 7.925 -8.073 1.00 95.19 95 PRO A C 1
ATOM 751 O O . PRO A 1 95 ? 3.976 8.412 -8.928 1.00 95.19 95 PRO A O 1
ATOM 754 N N . ILE A 1 96 ? 1.912 7.826 -8.254 1.00 93.62 96 ILE A N 1
ATOM 755 C CA . ILE A 1 96 ? 1.207 8.444 -9.387 1.00 93.62 96 ILE A CA 1
ATOM 756 C C . ILE A 1 96 ? 1.333 9.966 -9.302 1.00 93.62 96 ILE A C 1
ATOM 758 O O . ILE A 1 96 ? 1.648 10.608 -10.299 1.00 93.62 96 ILE A O 1
ATOM 762 N N . LYS A 1 97 ? 1.146 10.527 -8.102 1.00 91.44 97 LYS A N 1
ATOM 763 C CA . LYS A 1 97 ? 1.242 11.960 -7.831 1.00 91.44 97 LYS A CA 1
ATOM 764 C C . LYS A 1 97 ? 1.940 12.185 -6.496 1.00 91.44 97 LYS A C 1
ATOM 766 O O . LYS A 1 97 ? 1.468 11.714 -5.467 1.00 91.44 97 LYS A O 1
ATOM 771 N N . SER A 1 98 ? 3.042 12.936 -6.498 1.00 88.25 98 SER A N 1
ATOM 772 C CA . SER A 1 98 ? 3.824 13.200 -5.279 1.00 88.25 98 SER A CA 1
ATOM 773 C C . SER A 1 98 ? 3.013 13.898 -4.186 1.00 88.25 98 SER A C 1
ATOM 775 O O . SER A 1 98 ? 3.254 13.663 -3.014 1.00 88.25 98 SER A O 1
ATOM 777 N N . ALA A 1 99 ? 2.019 14.712 -4.553 1.00 87.50 99 ALA A N 1
ATOM 778 C CA . ALA A 1 99 ? 1.154 15.387 -3.586 1.00 87.50 99 ALA A CA 1
ATOM 779 C C . ALA A 1 99 ? 0.237 14.434 -2.794 1.00 87.50 99 ALA A C 1
ATOM 781 O O . ALA A 1 99 ? -0.241 14.820 -1.732 1.00 87.50 99 ALA A O 1
ATOM 782 N N . ASN A 1 100 ? 0.001 13.212 -3.286 1.00 87.12 100 ASN A N 1
ATOM 783 C CA . ASN A 1 100 ? -0.866 12.226 -2.629 1.00 87.12 100 ASN A CA 1
ATOM 784 C C . ASN A 1 100 ? -0.104 11.402 -1.575 1.00 87.12 100 ASN A C 1
ATOM 786 O O . ASN A 1 100 ? -0.701 10.613 -0.850 1.00 87.12 100 ASN A O 1
ATOM 790 N N . VAL A 1 101 ? 1.222 11.557 -1.487 1.00 89.69 101 VAL A N 1
ATOM 791 C CA . VAL A 1 101 ? 2.064 10.854 -0.516 1.00 89.69 101 VAL A CA 1
ATOM 792 C C . VAL A 1 101 ? 2.796 11.886 0.325 1.00 89.69 101 VAL A C 1
ATOM 794 O O . VAL A 1 101 ? 3.591 12.672 -0.179 1.00 89.69 101 VAL A O 1
ATOM 797 N N . THR A 1 102 ? 2.526 11.885 1.628 1.00 92.38 102 THR A N 1
ATOM 798 C CA . THR A 1 102 ? 3.244 12.743 2.574 1.00 92.38 102 THR A CA 1
ATOM 799 C C . THR A 1 102 ? 4.397 11.971 3.192 1.00 92.38 102 THR A C 1
ATOM 801 O O . THR A 1 102 ? 4.194 10.954 3.852 1.00 92.38 102 THR A O 1
ATOM 804 N N . GLU A 1 103 ? 5.609 12.482 3.014 1.00 91.69 103 GLU A N 1
ATOM 805 C CA . GLU A 1 103 ? 6.797 11.935 3.653 1.00 91.69 103 GLU A CA 1
ATOM 806 C C . GLU A 1 103 ? 6.948 12.512 5.061 1.00 91.69 103 GLU A C 1
ATOM 808 O O . GLU A 1 103 ? 6.885 13.724 5.281 1.00 91.69 103 GLU A O 1
ATOM 813 N N . LYS A 1 104 ? 7.166 11.629 6.035 1.00 92.25 104 LYS A N 1
ATOM 814 C CA . LYS A 1 104 ? 7.451 11.998 7.418 1.00 92.25 104 LYS A CA 1
ATOM 815 C C . LYS A 1 104 ? 8.718 11.284 7.850 1.00 92.25 104 LYS A C 1
ATOM 817 O O . LYS A 1 104 ? 8.825 10.072 7.702 1.00 92.25 104 LYS A O 1
ATOM 822 N N . ARG A 1 105 ? 9.663 12.036 8.415 1.00 91.81 105 ARG A N 1
ATOM 823 C CA . ARG A 1 105 ? 10.866 11.453 9.008 1.00 91.81 105 ARG A CA 1
ATOM 824 C C . ARG A 1 105 ? 10.471 10.557 10.179 1.00 91.81 105 ARG A C 1
ATOM 826 O O . ARG A 1 105 ? 9.825 11.033 11.114 1.00 91.81 105 ARG A O 1
ATOM 833 N N . ASP A 1 106 ? 10.885 9.299 10.118 1.00 90.88 106 ASP A N 1
ATOM 834 C CA . ASP A 1 106 ? 10.742 8.339 11.203 1.00 90.88 106 ASP A CA 1
ATOM 835 C C . ASP A 1 106 ? 12.120 8.041 11.800 1.00 90.88 106 ASP A C 1
ATOM 837 O O . ASP A 1 106 ? 13.063 7.778 11.060 1.00 90.88 106 ASP A O 1
ATOM 841 N N . THR A 1 107 ? 12.227 8.144 13.124 1.00 91.44 107 THR A N 1
ATOM 842 C CA . THR A 1 107 ? 13.421 7.771 13.902 1.00 91.44 107 THR A CA 1
ATOM 843 C C . THR A 1 107 ? 13.100 6.677 14.923 1.00 91.44 107 THR A C 1
ATOM 845 O O . THR A 1 107 ? 13.763 6.530 15.956 1.00 91.44 107 THR A O 1
ATOM 848 N N . SER A 1 108 ? 11.991 5.967 14.709 1.00 88.69 108 SER A N 1
ATOM 849 C CA . SER A 1 108 ? 11.605 4.811 15.501 1.00 88.69 108 SER A CA 1
ATOM 850 C C . SER A 1 108 ? 12.631 3.683 15.340 1.00 88.69 108 SER A C 1
ATOM 852 O O . SER A 1 108 ? 13.407 3.636 14.388 1.00 88.69 108 SER A O 1
ATOM 854 N N . TYR A 1 109 ? 12.688 2.785 16.326 1.00 88.69 109 TYR A N 1
ATOM 855 C CA . TYR A 1 109 ? 13.607 1.636 16.345 1.00 88.69 109 TYR A CA 1
ATOM 856 C C . TYR A 1 109 ? 15.113 1.971 16.255 1.00 88.69 109 TYR A C 1
ATOM 858 O O . TYR A 1 109 ? 15.921 1.067 16.060 1.00 88.69 109 TYR A O 1
ATOM 866 N N . GLY A 1 110 ? 15.505 3.234 16.471 1.00 87.06 110 GLY A N 1
ATOM 867 C CA . GLY A 1 110 ? 16.910 3.658 16.516 1.00 87.06 110 GLY A CA 1
ATOM 868 C C . GLY A 1 110 ? 17.562 3.857 15.144 1.00 87.06 110 GLY A C 1
ATOM 869 O O . GLY A 1 110 ? 18.784 3.743 15.050 1.00 87.06 110 GLY A O 1
ATOM 870 N N . MET A 1 1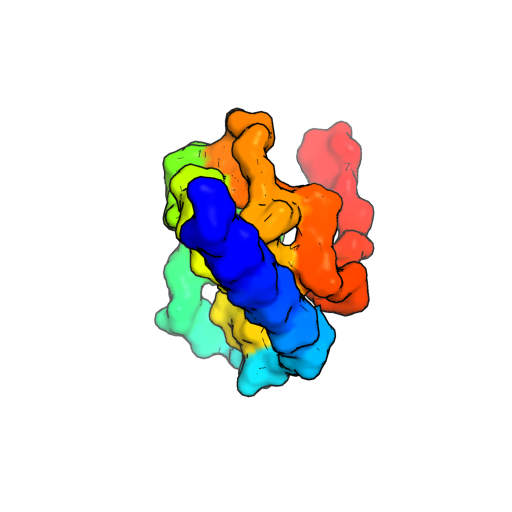11 ? 16.756 4.124 14.110 1.00 84.62 111 MET A N 1
ATOM 871 C CA . MET A 1 111 ? 17.197 4.434 12.742 1.00 84.62 111 MET A CA 1
ATOM 872 C C . MET A 1 111 ? 17.052 5.919 12.397 1.00 84.62 111 MET A C 1
ATOM 874 O O . MET A 1 111 ? 16.316 6.634 13.115 1.00 84.62 111 MET A O 1
#

pLDDT: mean 88.83, std 7.6, range [57.75, 96.0]

Sequence (111 aa):
MIVGSILFGYAQGQKQEAEKMNPTKPVPSEAELQQNLTKDQYKVTRQCGTETPFHNAYWDNHKTGIYVDIITGEPLFSSLDKFDSGTGWPSFTKPIKSANVTEKRDTSYGM

Foldseek 3Di:
DVVVVVVVVVLVVQLVVLLPDDFQDDQDDPVVCPVPDDPQLCCVPPVVDDDDALPDPPLPDQDFDFDADPRRRRTWAGSVQWDRPVRRDTDGPGTSDPVVDDDDDDCPPND

Radius of gyration: 15.82 Å; chains: 1; bounding box: 34×28×48 Å

Secondary structure (DSSP, 8-state):
-HHHHHHHHHHHHHHHHHHTPPPSSPPPPHHHHHHHS-HHHHHHHHH---PPTT-SSSTT---SSEEE-TTT--EEEEGGGEE--SSSS-EESS-S-GGG-------GGG-